Protein AF-A0A7W9WCH4-F1 (afdb_monomer_lite)

Organism: NCBI:txid1411122

pLDDT: mean 73.05, std 15.09, range [36.19, 89.75]

Structure (mmCIF, N/CA/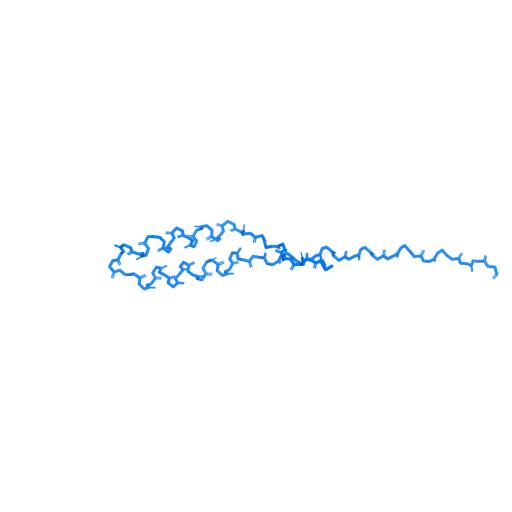C/O backbone):
data_AF-A0A7W9WCH4-F1
#
_entry.id   AF-A0A7W9WCH4-F1
#
loop_
_atom_site.group_PDB
_atom_site.id
_atom_site.type_symbol
_atom_site.label_atom_id
_atom_site.label_alt_id
_atom_site.label_comp_id
_atom_site.label_asym_id
_atom_site.label_entity_id
_atom_site.label_seq_id
_atom_site.pdbx_PDB_ins_code
_atom_site.Cartn_x
_atom_site.Cartn_y
_atom_site.Cartn_z
_atom_site.occupancy
_atom_site.B_iso_or_equiv
_atom_site.auth_seq_id
_atom_site.auth_comp_id
_atom_site.auth_asym_id
_atom_site.auth_atom_id
_atom_site.pdbx_PDB_model_num
ATOM 1 N N . MET A 1 1 ? 3.731 15.093 -29.084 1.00 36.19 1 MET A N 1
ATOM 2 C CA . MET A 1 1 ? 3.788 15.203 -27.609 1.00 36.19 1 MET A CA 1
ATOM 3 C C . MET A 1 1 ? 3.586 13.803 -27.056 1.00 36.19 1 MET A C 1
ATOM 5 O O . MET A 1 1 ? 2.454 13.353 -26.964 1.00 36.19 1 MET A O 1
ATOM 9 N N . ASN A 1 2 ? 4.676 13.070 -26.823 1.00 40.25 2 ASN A N 1
ATOM 10 C CA . ASN A 1 2 ? 4.598 11.675 -26.390 1.00 40.25 2 ASN A CA 1
ATOM 11 C C . ASN A 1 2 ? 4.299 11.662 -24.892 1.00 40.25 2 ASN A C 1
ATOM 13 O O . ASN A 1 2 ? 5.162 11.989 -24.080 1.00 40.25 2 ASN A O 1
ATOM 17 N N . THR A 1 3 ? 3.056 11.350 -24.539 1.00 44.81 3 THR A N 1
ATOM 18 C CA . THR A 1 3 ? 2.590 11.181 -23.163 1.00 44.81 3 THR A CA 1
ATOM 19 C C . THR A 1 3 ? 3.296 9.979 -22.537 1.00 44.81 3 THR A C 1
ATOM 21 O O . THR A 1 3 ? 2.816 8.850 -22.564 1.00 44.81 3 THR A O 1
ATOM 24 N N . LEU A 1 4 ? 4.468 10.243 -21.959 1.00 50.28 4 LEU A N 1
ATOM 25 C CA . LEU A 1 4 ? 5.188 9.397 -21.007 1.00 50.28 4 LEU A CA 1
ATOM 26 C C . LEU A 1 4 ? 4.382 9.293 -19.696 1.00 50.28 4 LEU A C 1
ATOM 28 O O . LEU A 1 4 ? 4.851 9.681 -18.630 1.00 50.28 4 LEU A O 1
ATOM 32 N N . PHE A 1 5 ? 3.148 8.786 -19.749 1.00 51.50 5 PHE A N 1
ATOM 33 C CA . PHE A 1 5 ? 2.511 8.279 -18.538 1.00 51.50 5 PHE A CA 1
ATOM 34 C C . PHE A 1 5 ? 3.161 6.934 -18.227 1.00 51.50 5 PHE A C 1
ATOM 36 O O . PHE A 1 5 ? 2.982 5.940 -18.929 1.00 51.50 5 PHE A O 1
ATOM 43 N N . GLY A 1 6 ? 4.042 6.993 -17.229 1.00 56.91 6 GLY A N 1
ATOM 44 C CA . GLY A 1 6 ? 4.945 5.934 -16.822 1.00 56.91 6 GLY A CA 1
ATOM 45 C C . GLY A 1 6 ? 4.250 4.595 -16.624 1.00 56.91 6 GLY A C 1
ATOM 46 O O . GLY A 1 6 ? 3.153 4.498 -16.076 1.00 56.91 6 GLY A O 1
ATOM 47 N N . ARG A 1 7 ? 4.937 3.542 -17.064 1.00 63.31 7 ARG A N 1
ATOM 48 C CA . ARG A 1 7 ? 4.563 2.152 -16.825 1.00 63.31 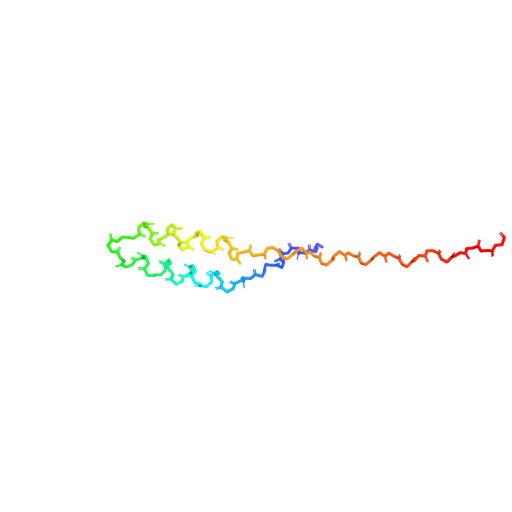7 ARG A CA 1
ATOM 49 C C . ARG A 1 7 ? 4.791 1.850 -15.341 1.00 63.31 7 ARG A C 1
ATOM 51 O O . ARG A 1 7 ? 5.883 1.468 -14.940 1.00 63.31 7 ARG A O 1
ATOM 58 N N . TYR A 1 8 ? 3.797 2.083 -14.495 1.00 68.44 8 TYR A N 1
ATOM 59 C CA . TYR A 1 8 ? 3.838 1.616 -13.110 1.00 68.44 8 TYR A CA 1
ATOM 60 C C . TYR A 1 8 ? 3.348 0.169 -13.073 1.00 68.44 8 TYR A C 1
ATOM 62 O O . TYR A 1 8 ? 2.240 -0.122 -13.522 1.00 68.44 8 TYR A O 1
ATOM 70 N N . GLN A 1 9 ? 4.170 -0.744 -12.557 1.00 71.75 9 GLN A N 1
ATOM 71 C CA . GLN A 1 9 ? 3.721 -2.087 -12.207 1.00 71.75 9 GLN A CA 1
ATOM 72 C C . GLN A 1 9 ? 3.295 -2.079 -10.745 1.00 71.75 9 GLN A C 1
ATOM 74 O O . GLN A 1 9 ? 4.092 -1.785 -9.853 1.00 71.75 9 GLN A O 1
ATOM 79 N N . LEU A 1 10 ? 2.034 -2.425 -10.505 1.00 78.50 10 LEU A N 1
ATOM 80 C CA . LEU A 1 10 ? 1.524 -2.654 -9.161 1.00 78.50 10 LEU A CA 1
ATOM 81 C C . LEU A 1 10 ? 1.927 -4.063 -8.736 1.00 78.50 10 LEU A C 1
ATOM 83 O O . LEU A 1 10 ? 1.411 -5.054 -9.256 1.00 78.50 10 LEU A O 1
ATOM 87 N N . ALA A 1 11 ? 2.874 -4.156 -7.809 1.00 82.81 11 ALA A N 1
ATOM 88 C CA . ALA A 1 11 ? 3.245 -5.431 -7.217 1.00 82.81 11 ALA A CA 1
ATOM 89 C C . ALA A 1 11 ? 2.088 -5.975 -6.351 1.00 82.81 11 ALA A C 1
ATOM 91 O O . ALA A 1 11 ? 1.305 -5.188 -5.819 1.00 82.81 11 ALA A O 1
ATOM 92 N N . PRO A 1 12 ? 1.988 -7.299 -6.129 1.00 83.00 12 PRO A N 1
ATOM 93 C CA . PRO A 1 12 ? 0.934 -7.905 -5.304 1.00 83.00 12 PRO A CA 1
ATOM 94 C C . PRO A 1 12 ? 0.792 -7.275 -3.908 1.00 83.00 12 PRO A C 1
ATOM 96 O O . PRO A 1 12 ? -0.309 -7.154 -3.374 1.00 83.00 12 PRO A O 1
AT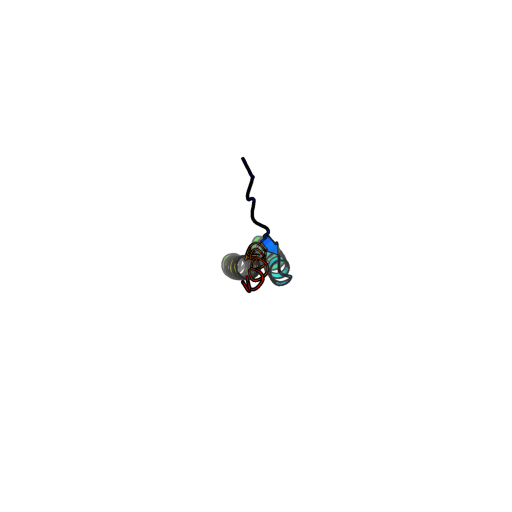OM 99 N N . ILE A 1 13 ? 1.907 -6.800 -3.346 1.00 86.81 13 ILE A N 1
ATOM 100 C CA . ILE A 1 13 ? 1.961 -6.118 -2.048 1.00 86.81 13 ILE A CA 1
ATOM 101 C C . ILE A 1 13 ? 1.172 -4.795 -2.022 1.00 86.81 13 ILE A C 1
ATOM 103 O O . ILE A 1 13 ? 0.671 -4.403 -0.971 1.00 86.81 13 ILE A O 1
ATOM 107 N N . PHE A 1 14 ? 0.975 -4.151 -3.178 1.00 88.50 14 PHE A N 1
ATOM 108 C CA . PHE A 1 14 ? 0.124 -2.969 -3.313 1.00 88.50 14 PHE A CA 1
ATOM 109 C C . PHE A 1 14 ? -1.326 -3.275 -2.919 1.00 88.50 14 PHE A C 1
ATOM 111 O O . PHE A 1 14 ? -1.942 -2.529 -2.159 1.00 88.50 14 PHE A O 1
ATOM 118 N N . TYR A 1 15 ? -1.860 -4.405 -3.392 1.00 87.12 15 TYR A N 1
ATOM 119 C CA . TYR A 1 15 ? -3.232 -4.823 -3.098 1.00 87.12 15 TYR A CA 1
ATOM 120 C C . TYR A 1 15 ? -3.398 -5.223 -1.632 1.00 87.12 15 TYR A C 1
ATOM 122 O O . TYR A 1 15 ? -4.421 -4.909 -1.028 1.00 87.12 15 TYR A O 1
ATOM 130 N N . ALA A 1 16 ? -2.374 -5.839 -1.032 1.00 88.25 16 ALA A N 1
ATOM 131 C CA . ALA A 1 16 ? -2.356 -6.109 0.405 1.00 88.25 16 ALA A CA 1
ATOM 132 C C . ALA A 1 16 ? -2.435 -4.806 1.222 1.00 88.25 16 ALA A C 1
ATOM 134 O O . ALA A 1 16 ? -3.220 -4.721 2.167 1.00 88.25 16 ALA A O 1
ATOM 135 N N . GLY A 1 17 ? -1.701 -3.766 0.806 1.00 89.44 17 GLY A N 1
ATOM 136 C CA . GLY A 1 17 ? -1.804 -2.426 1.385 1.00 89.44 17 GLY A CA 1
ATOM 137 C C . GLY A 1 17 ? -3.198 -1.813 1.239 1.00 89.44 17 GLY A C 1
ATOM 138 O O . GLY A 1 17 ? -3.737 -1.287 2.210 1.00 89.44 17 GLY A O 1
ATOM 139 N N . LEU A 1 18 ? -3.822 -1.957 0.064 1.00 89.62 18 LEU A N 1
ATOM 140 C CA . LEU A 1 18 ? -5.182 -1.476 -0.213 1.00 89.62 18 LEU A CA 1
ATOM 141 C C . LEU A 1 18 ? -6.215 -2.103 0.726 1.00 89.62 18 LEU A C 1
ATOM 143 O O . LEU A 1 18 ? -7.014 -1.393 1.335 1.00 89.62 18 LEU A O 1
ATOM 147 N N . VAL A 1 19 ? -6.161 -3.424 0.895 1.00 89.56 19 VAL A N 1
ATOM 148 C CA . VAL A 1 19 ? -7.035 -4.151 1.824 1.00 89.56 19 VAL A CA 1
ATOM 149 C C . VAL A 1 19 ? -6.815 -3.672 3.261 1.00 89.56 19 VAL A C 1
ATOM 151 O O . VAL A 1 19 ? -7.781 -3.456 3.989 1.00 89.56 19 VAL A O 1
ATOM 154 N N . TRP A 1 20 ? -5.566 -3.426 3.661 1.00 88.50 20 TRP A N 1
ATOM 155 C CA . TRP A 1 20 ? -5.241 -2.923 4.999 1.00 88.50 20 TRP A CA 1
ATOM 156 C C . TRP A 1 20 ? -5.786 -1.511 5.257 1.00 88.50 20 TRP A C 1
ATOM 158 O O . TRP A 1 20 ? -6.294 -1.244 6.346 1.00 88.50 20 TRP A O 1
ATOM 168 N N . VAL A 1 21 ? -5.746 -0.625 4.253 1.00 88.31 21 VAL A N 1
ATOM 169 C CA . VAL A 1 21 ? -6.373 0.709 4.309 1.00 88.31 21 VAL A CA 1
ATOM 170 C C . VAL A 1 21 ? -7.891 0.591 4.452 1.00 88.31 21 VAL A C 1
ATOM 172 O O . VAL A 1 21 ? -8.475 1.256 5.311 1.00 88.31 21 VAL A O 1
ATOM 175 N N . LEU A 1 22 ? -8.526 -0.280 3.659 1.00 86.81 22 LEU A N 1
ATOM 176 C CA . LEU A 1 22 ? -9.971 -0.521 3.719 1.00 86.81 22 LEU A CA 1
ATOM 177 C C . LEU A 1 22 ? -10.408 -1.061 5.083 1.00 86.81 22 LEU A C 1
ATOM 179 O O . LEU A 1 22 ? -11.388 -0.579 5.638 1.00 86.81 22 LEU A O 1
ATOM 183 N N . ILE A 1 23 ? -9.661 -2.004 5.662 1.00 85.38 23 ILE A N 1
ATOM 184 C CA . ILE A 1 23 ? -9.913 -2.514 7.020 1.00 85.38 23 ILE A CA 1
ATOM 185 C C . ILE A 1 23 ? -9.678 -1.410 8.058 1.00 85.38 23 ILE A C 1
ATOM 187 O O . ILE A 1 23 ? -10.443 -1.268 9.015 1.00 85.38 23 ILE A O 1
ATOM 191 N N . GLY A 1 24 ? -8.632 -0.606 7.856 1.00 83.81 24 GLY A N 1
ATOM 192 C CA . GLY A 1 24 ? -8.273 0.497 8.733 1.00 83.81 24 GLY A CA 1
ATOM 193 C C . GLY A 1 24 ? -9.388 1.517 8.889 1.00 83.81 24 GLY A C 1
ATOM 194 O O . GLY A 1 24 ? -9.617 1.950 10.009 1.00 83.81 24 GLY A O 1
ATOM 195 N N . LEU A 1 25 ? -10.137 1.826 7.827 1.00 81.62 25 LEU A N 1
ATOM 196 C CA . LEU A 1 25 ? -11.245 2.792 7.836 1.00 81.62 25 LEU A CA 1
ATOM 197 C C . LEU A 1 25 ? -12.384 2.457 8.817 1.00 81.62 25 LEU A C 1
ATOM 199 O O . LEU A 1 25 ? -13.073 3.372 9.259 1.00 81.62 25 LEU A O 1
ATOM 203 N N . PHE A 1 26 ? -12.559 1.188 9.198 1.00 81.88 26 PHE A N 1
ATOM 204 C CA . PHE A 1 26 ? -13.640 0.742 10.091 1.00 81.88 26 PHE A CA 1
ATOM 205 C C . PHE A 1 26 ? -13.154 0.317 11.489 1.00 81.88 26 PHE A C 1
ATOM 207 O O . PHE A 1 26 ? -13.952 -0.080 12.338 1.00 81.88 26 PHE A O 1
ATOM 214 N N . GLY A 1 27 ? -11.844 0.372 11.752 1.00 68.56 27 GLY A N 1
ATOM 215 C CA . GLY A 1 27 ? -11.240 -0.162 12.972 1.00 68.56 27 GLY A CA 1
ATOM 216 C C . GLY A 1 27 ? -10.988 0.879 14.068 1.00 68.56 27 GLY A C 1
ATOM 217 O O . GLY A 1 27 ? -10.534 1.987 13.811 1.00 68.56 27 GLY A O 1
ATOM 218 N N . LYS A 1 28 ? -11.123 0.469 15.338 1.00 74.69 28 LYS A N 1
ATOM 219 C CA . LYS A 1 28 ? -10.761 1.271 16.532 1.00 74.69 28 LYS A CA 1
ATOM 220 C C . LYS A 1 28 ? -9.273 1.687 16.572 1.00 74.69 28 LYS A C 1
ATOM 222 O O . LYS A 1 28 ? -8.909 2.600 17.301 1.00 74.69 28 LYS A O 1
ATOM 227 N N . ARG A 1 29 ? -8.411 1.013 15.792 1.00 76.31 29 ARG A N 1
ATOM 228 C CA . ARG A 1 29 ? -6.983 1.342 15.573 1.00 76.31 29 ARG A CA 1
ATOM 229 C C . ARG A 1 29 ? -6.738 1.920 14.173 1.00 76.31 29 ARG A C 1
ATOM 231 O O . ARG A 1 29 ? -5.754 1.573 13.523 1.00 76.31 29 ARG A O 1
ATOM 238 N N . GLN A 1 30 ? -7.652 2.771 13.714 1.00 79.00 30 GLN A N 1
ATOM 239 C CA . GLN A 1 30 ? -7.716 3.321 12.358 1.00 79.00 30 GLN A CA 1
ATOM 240 C C . GLN A 1 30 ? -6.347 3.771 11.828 1.00 79.00 30 GLN A C 1
A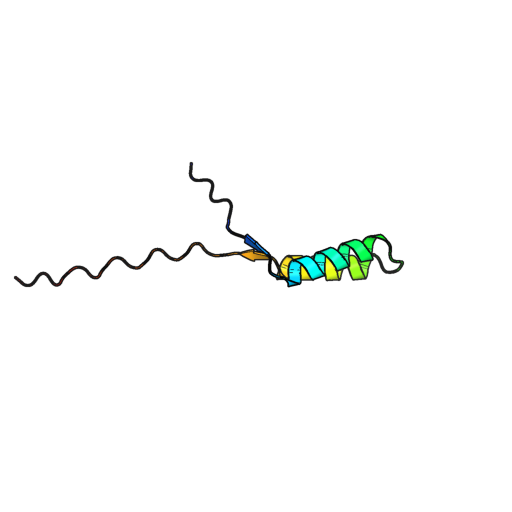TOM 242 O O . GLN A 1 30 ? -5.904 3.346 10.762 1.00 79.00 30 GLN A O 1
ATOM 247 N N . THR A 1 31 ? -5.631 4.563 12.628 1.00 81.19 31 THR A N 1
ATOM 248 C CA . THR A 1 31 ? -4.356 5.185 12.260 1.00 81.19 31 THR A CA 1
ATOM 249 C C . THR A 1 31 ? -3.257 4.168 11.966 1.00 81.19 31 THR A C 1
ATOM 251 O O . THR A 1 31 ? -2.528 4.321 10.992 1.00 81.19 31 THR A O 1
ATOM 254 N N . THR A 1 32 ? -3.139 3.099 12.759 1.00 85.50 32 THR A N 1
ATOM 255 C CA . THR A 1 32 ? -2.085 2.089 12.562 1.00 85.50 32 THR A CA 1
ATOM 256 C C . THR A 1 32 ? -2.291 1.323 11.260 1.00 85.50 32 THR A C 1
ATOM 258 O O . THR A 1 32 ? -1.341 1.131 10.508 1.00 85.50 32 THR A O 1
ATOM 261 N N . PHE A 1 33 ? -3.531 0.920 10.971 1.00 86.75 33 PHE A N 1
ATOM 262 C CA . PHE A 1 33 ? -3.865 0.197 9.743 1.00 86.75 33 PHE A CA 1
ATOM 263 C C . PHE A 1 33 ? -3.744 1.090 8.501 1.00 86.75 33 PHE A C 1
ATOM 265 O O . PHE A 1 33 ? -3.232 0.638 7.479 1.00 86.75 33 PHE A O 1
ATOM 272 N N . LEU A 1 34 ? -4.123 2.368 8.608 1.00 86.69 34 LEU A N 1
ATOM 273 C CA . LEU A 1 34 ? -3.919 3.360 7.551 1.00 86.69 34 LEU A CA 1
ATOM 274 C C . LEU A 1 34 ? -2.436 3.552 7.226 1.00 86.69 34 LEU A C 1
ATOM 276 O O . LEU A 1 34 ? -2.063 3.472 6.060 1.00 86.69 34 LEU A O 1
ATOM 280 N N . ILE A 1 35 ? -1.591 3.752 8.243 1.00 89.00 35 ILE A N 1
ATOM 281 C CA . ILE A 1 35 ? -0.146 3.954 8.057 1.00 89.00 35 ILE A CA 1
ATOM 282 C C . ILE A 1 35 ? 0.500 2.714 7.429 1.00 89.00 35 ILE A C 1
ATOM 284 O O . ILE A 1 35 ? 1.248 2.840 6.460 1.00 89.00 35 ILE A O 1
ATOM 288 N N . LEU A 1 36 ? 0.189 1.516 7.938 1.00 88.88 36 LEU A N 1
ATOM 289 C CA . LEU A 1 36 ? 0.727 0.267 7.390 1.00 88.88 36 LEU A CA 1
ATOM 290 C C . LEU A 1 36 ? 0.276 0.043 5.941 1.00 88.88 36 LEU A C 1
ATOM 292 O O . LEU A 1 36 ? 1.085 -0.312 5.087 1.00 88.88 36 LEU A O 1
ATOM 296 N N . GLY A 1 37 ? -1.005 0.277 5.655 1.00 89.38 37 GLY A N 1
ATOM 297 C CA . 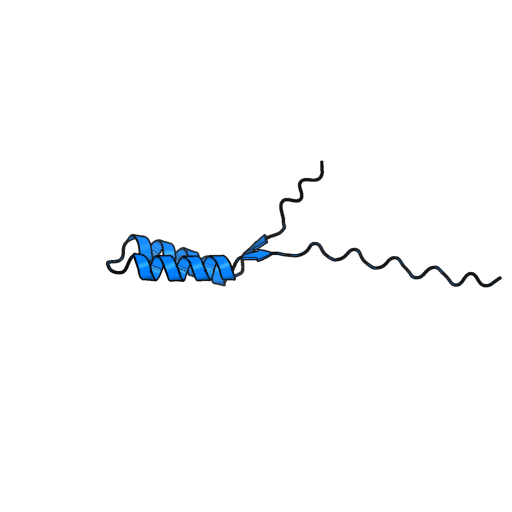GLY A 1 37 ? -1.563 0.116 4.318 1.00 89.38 37 GLY A CA 1
ATOM 298 C C . GLY A 1 37 ? -0.966 1.093 3.303 1.00 89.38 37 GLY A C 1
ATOM 299 O O . GLY A 1 37 ? -0.628 0.685 2.190 1.00 89.38 37 GLY A O 1
ATOM 300 N N . LEU A 1 38 ? -0.743 2.350 3.706 1.00 89.75 38 LEU A N 1
ATOM 301 C CA . LEU A 1 38 ? -0.064 3.349 2.875 1.00 89.75 38 LEU A CA 1
ATOM 302 C C . LEU A 1 38 ? 1.386 2.951 2.576 1.00 89.75 38 LEU A C 1
ATOM 304 O O . LEU A 1 38 ? 1.835 3.075 1.438 1.00 89.75 38 LEU A O 1
ATOM 308 N N . LEU A 1 39 ? 2.108 2.447 3.583 1.00 89.62 39 LEU A N 1
ATOM 309 C CA . LEU A 1 39 ? 3.478 1.952 3.428 1.00 89.62 39 LEU A CA 1
ATOM 310 C C . LEU A 1 39 ? 3.544 0.801 2.423 1.00 89.62 39 LEU A C 1
ATOM 312 O O . LEU A 1 39 ? 4.372 0.832 1.514 1.00 89.62 39 LEU A O 1
ATOM 316 N N . PHE A 1 40 ? 2.645 -0.178 2.533 1.00 88.44 40 PHE A N 1
ATOM 317 C CA . PHE A 1 40 ? 2.584 -1.299 1.594 1.00 88.44 40 PHE A CA 1
ATOM 318 C C . PHE A 1 40 ? 2.210 -0.867 0.173 1.00 88.44 40 PHE A C 1
ATOM 320 O O . PHE A 1 40 ? 2.789 -1.376 -0.787 1.00 88.44 40 PHE A O 1
ATOM 327 N N . MET A 1 41 ? 1.304 0.103 0.016 1.00 88.88 41 MET A N 1
ATOM 328 C CA . MET A 1 41 ? 1.009 0.698 -1.290 1.00 88.88 41 MET A CA 1
ATOM 329 C C . MET A 1 41 ? 2.228 1.399 -1.892 1.00 88.88 41 MET A C 1
ATOM 331 O O . MET A 1 41 ? 2.542 1.184 -3.060 1.00 88.88 41 MET A O 1
ATOM 335 N N . ALA A 1 42 ? 2.942 2.203 -1.104 1.00 86.00 42 ALA A N 1
ATOM 336 C CA . ALA A 1 42 ? 4.143 2.890 -1.569 1.00 86.00 42 ALA A CA 1
ATOM 337 C C . ALA A 1 42 ? 5.235 1.892 -1.987 1.00 86.00 42 ALA A C 1
ATOM 339 O O . ALA A 1 42 ? 5.837 2.045 -3.047 1.00 86.00 42 ALA A O 1
ATOM 340 N N . MET A 1 43 ? 5.436 0.826 -1.206 1.00 85.12 43 MET A N 1
ATOM 341 C CA . MET A 1 43 ? 6.378 -0.250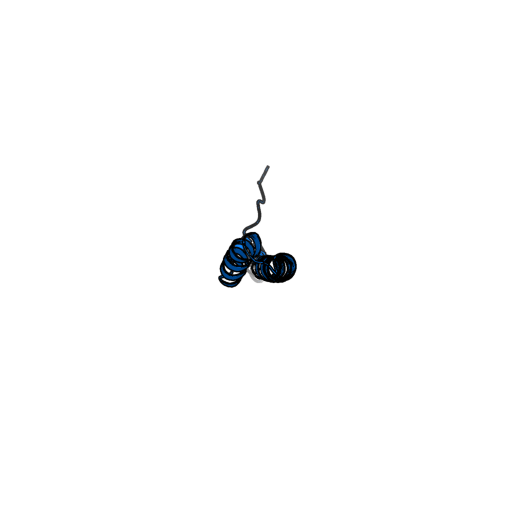 -1.532 1.00 85.12 43 MET A CA 1
ATOM 342 C C . MET A 1 43 ? 5.959 -1.050 -2.771 1.00 85.12 43 MET A C 1
ATOM 344 O O . MET A 1 43 ? 6.804 -1.520 -3.530 1.00 85.12 43 MET A O 1
ATOM 348 N N . GLY A 1 44 ? 4.652 -1.220 -2.975 1.00 82.88 44 GLY A N 1
ATOM 349 C CA . GLY A 1 44 ? 4.097 -1.945 -4.112 1.00 82.88 44 GLY A CA 1
ATOM 350 C C . GLY A 1 44 ? 4.096 -1.164 -5.422 1.00 82.88 44 GLY A C 1
ATOM 351 O O . GLY A 1 44 ? 3.841 -1.753 -6.474 1.00 82.88 44 GLY A O 1
ATOM 352 N N . LEU A 1 45 ? 4.400 0.134 -5.382 1.00 83.12 45 LEU A N 1
ATOM 353 C CA . LEU A 1 45 ? 4.511 0.979 -6.561 1.00 83.12 45 LEU A CA 1
ATOM 354 C C . LEU A 1 45 ? 5.892 0.790 -7.207 1.00 83.12 45 LEU A C 1
ATOM 356 O O . LEU A 1 45 ? 6.840 1.530 -6.945 1.00 83.12 45 LEU A O 1
ATOM 360 N N . LYS A 1 46 ? 6.027 -0.213 -8.079 1.00 70.25 46 LYS A N 1
ATOM 361 C CA . LYS A 1 46 ? 7.270 -0.417 -8.826 1.00 70.25 46 LYS A CA 1
ATOM 362 C C . LYS A 1 46 ? 7.242 0.430 -10.095 1.00 70.25 46 LYS A C 1
ATOM 364 O O . LYS A 1 46 ? 6.458 0.183 -11.015 1.00 70.25 46 LYS A O 1
ATOM 369 N N . ARG A 1 47 ? 8.107 1.444 -10.161 1.00 64.69 47 ARG A N 1
ATOM 370 C CA . ARG A 1 47 ? 8.348 2.199 -11.397 1.00 64.69 47 ARG A CA 1
ATOM 371 C C . ARG A 1 47 ? 9.066 1.270 -12.376 1.00 64.69 47 ARG A C 1
ATOM 373 O O . ARG A 1 47 ? 10.180 0.839 -12.096 1.00 64.69 47 ARG A O 1
ATOM 380 N N . VAL A 1 48 ? 8.426 0.927 -13.492 1.00 60.47 48 VAL A N 1
ATOM 381 C CA . VAL A 1 48 ? 9.102 0.207 -14.574 1.00 60.47 48 VAL A CA 1
ATOM 382 C C . VAL A 1 48 ? 9.869 1.259 -15.363 1.00 60.47 48 VAL A C 1
ATOM 384 O O . VAL A 1 48 ? 9.267 2.153 -15.966 1.00 60.47 48 VAL A O 1
ATOM 387 N N . GLU A 1 49 ? 11.197 1.204 -15.299 1.00 57.41 49 GLU A N 1
ATOM 388 C CA . GLU A 1 49 ? 12.034 1.992 -16.198 1.00 57.41 49 GLU A CA 1
ATOM 389 C C . GLU A 1 49 ? 11.717 1.578 -17.642 1.00 57.41 49 GLU A C 1
ATOM 391 O O . GLU A 1 49 ? 11.463 0.395 -17.900 1.00 57.41 49 GLU A O 1
ATOM 396 N N . PRO A 1 50 ? 11.646 2.530 -18.591 1.00 57.81 50 PRO A N 1
ATOM 397 C CA . PRO A 1 50 ? 11.523 2.164 -19.993 1.00 57.81 50 PRO A CA 1
ATOM 398 C C . PRO A 1 50 ? 12.659 1.185 -20.322 1.00 57.81 50 PRO A C 1
ATOM 400 O O . PRO A 1 50 ? 13.770 1.398 -19.831 1.00 57.81 50 PRO A O 1
ATOM 403 N N . PRO A 1 51 ? 12.401 0.105 -21.088 1.00 55.53 51 PRO A N 1
ATOM 404 C CA . PRO A 1 51 ? 13.477 -0.784 -21.503 1.00 55.53 51 PRO A CA 1
ATOM 405 C C . PRO A 1 51 ? 14.575 0.089 -22.106 1.00 55.53 51 PRO A C 1
ATOM 407 O O . PRO A 1 51 ? 14.285 0.913 -22.979 1.00 55.53 51 PRO A O 1
ATOM 410 N N . SER A 1 52 ? 15.789 -0.016 -21.554 1.00 53.41 52 SER A N 1
ATOM 411 C CA . SER A 1 52 ? 16.947 0.710 -22.068 1.00 53.41 52 SER A CA 1
ATOM 412 C C . SER A 1 52 ? 16.985 0.482 -23.578 1.00 53.41 52 SER A C 1
ATOM 414 O O . SER A 1 52 ? 16.873 -0.680 -23.981 1.00 53.41 52 SER A O 1
ATOM 416 N N . PRO A 1 53 ? 17.074 1.537 -24.410 1.00 60.38 53 PRO A N 1
ATOM 417 C CA . PRO A 1 53 ? 17.209 1.347 -25.847 1.00 60.38 53 PRO A CA 1
ATOM 418 C C . PRO A 1 53 ? 18.375 0.383 -26.079 1.00 60.38 53 PRO A C 1
ATOM 420 O O . PRO A 1 53 ? 19.440 0.561 -25.480 1.00 60.38 53 PRO A O 1
ATOM 423 N N . GLU A 1 54 ? 18.130 -0.685 -26.846 1.00 60.12 54 GLU A N 1
ATOM 424 C CA . GLU A 1 54 ? 19.162 -1.663 -27.189 1.00 60.12 54 GLU A CA 1
ATOM 425 C C . GLU A 1 54 ? 20.393 -0.912 -27.711 1.00 60.12 54 GLU A C 1
ATOM 427 O O . GLU A 1 54 ? 20.239 0.031 -28.500 1.00 60.12 54 GLU A O 1
ATOM 432 N N . PRO A 1 55 ? 21.606 -1.267 -27.249 1.00 60.47 55 PRO A N 1
ATOM 433 C CA . PRO A 1 55 ? 22.811 -0.652 -27.771 1.00 60.47 55 PRO A CA 1
ATOM 434 C C . PRO A 1 55 ? 22.819 -0.823 -29.298 1.00 60.47 55 PRO A C 1
ATOM 436 O O . PRO A 1 55 ? 22.517 -1.918 -29.783 1.00 60.47 55 PRO A O 1
ATOM 439 N N . PRO A 1 56 ? 23.113 0.245 -30.064 1.00 63.78 56 PRO A N 1
ATOM 440 C CA . PRO A 1 56 ? 23.163 0.151 -31.515 1.00 63.78 56 PRO A CA 1
ATOM 441 C C . PRO A 1 56 ? 24.144 -0.963 -31.910 1.00 63.78 56 PRO A C 1
ATOM 443 O O . PRO A 1 56 ? 25.165 -1.131 -31.231 1.00 63.78 56 PRO A O 1
ATOM 446 N N . PRO A 1 57 ? 23.847 -1.740 -32.969 1.00 68.06 57 PRO A N 1
ATOM 447 C CA . PRO A 1 57 ? 24.734 -2.806 -33.412 1.00 68.06 57 PRO A CA 1
ATOM 448 C C . PRO A 1 57 ? 26.144 -2.235 -33.615 1.00 68.06 57 PRO A C 1
ATOM 450 O O . PRO A 1 57 ? 26.269 -1.114 -34.121 1.00 68.06 57 PRO A O 1
ATOM 453 N N . PRO A 1 58 ? 27.199 -2.957 -33.186 1.00 64.88 58 PRO A N 1
ATOM 454 C CA . PRO A 1 58 ? 28.563 -2.464 -33.285 1.00 64.88 58 PRO A CA 1
ATOM 455 C C . PRO A 1 58 ? 28.828 -2.092 -34.739 1.00 64.88 58 PRO A C 1
ATOM 457 O O . PRO A 1 58 ? 28.566 -2.895 -35.638 1.00 64.88 58 PRO A O 1
ATOM 460 N N . ALA A 1 59 ? 29.286 -0.855 -34.957 1.00 61.97 59 ALA A N 1
ATOM 461 C CA . ALA A 1 59 ? 29.680 -0.378 -36.271 1.00 61.97 59 ALA A CA 1
ATOM 462 C C . ALA A 1 59 ? 30.606 -1.431 -36.877 1.00 61.97 59 ALA A C 1
ATOM 464 O O . ALA A 1 59 ? 31.654 -1.745 -36.307 1.00 61.97 59 ALA A O 1
ATOM 465 N N . ALA A 1 60 ? 30.142 -2.038 -37.970 1.00 58.28 60 ALA A N 1
ATOM 466 C CA . ALA A 1 60 ? 30.895 -3.026 -38.703 1.00 58.28 60 ALA A CA 1
ATOM 467 C C . ALA A 1 60 ? 32.297 -2.464 -38.928 1.00 58.28 60 ALA A C 1
ATOM 469 O O . ALA A 1 60 ? 32.452 -1.342 -39.408 1.00 58.28 60 ALA A O 1
ATOM 470 N N . SER A 1 61 ? 33.284 -3.247 -38.497 1.00 57.22 61 SER A N 1
ATOM 471 C CA . SER A 1 61 ? 34.695 -3.085 -38.801 1.00 57.22 61 SER A CA 1
ATOM 472 C C . SER A 1 61 ? 34.842 -2.648 -40.257 1.00 57.22 61 SER A C 1
ATOM 474 O O . SER A 1 61 ? 34.739 -3.479 -41.157 1.00 57.22 61 SER A O 1
ATOM 476 N N . SER A 1 62 ? 35.055 -1.349 -40.482 1.00 53.84 62 SER A N 1
ATOM 477 C CA . SER A 1 62 ? 35.465 -0.821 -41.779 1.00 53.84 62 SER A CA 1
ATOM 478 C C . SER A 1 62 ? 36.925 -1.216 -41.928 1.00 53.84 62 SER A C 1
ATOM 480 O O . SER A 1 62 ? 37.829 -0.490 -41.526 1.00 53.84 62 SER A O 1
ATOM 482 N N . GLY A 1 63 ? 37.134 -2.455 -42.366 1.00 57.94 63 GLY A N 1
ATOM 483 C CA . GLY A 1 63 ? 38.378 -2.835 -42.995 1.00 57.94 63 GLY A CA 1
ATOM 484 C C . GLY A 1 63 ? 38.378 -2.207 -44.374 1.00 57.94 63 GLY A C 1
ATOM 485 O O . GLY A 1 63 ? 37.566 -2.613 -45.196 1.00 57.94 63 GLY A O 1
ATOM 486 N N . GLU A 1 64 ? 39.233 -1.209 -44.561 1.00 45.38 64 GLU A N 1
ATOM 487 C CA . GLU A 1 64 ? 39.944 -0.871 -45.800 1.00 45.38 64 GLU A CA 1
ATOM 488 C C . GLU A 1 64 ? 41.090 0.093 -45.467 1.00 45.38 64 GLU A C 1
ATOM 490 O O . GLU A 1 64 ? 40.863 1.038 -44.674 1.00 45.38 64 GLU A O 1
#

Radius of gyration: 21.61 Å; chains: 1; bounding box: 54×23×62 Å

Foldseek 3Di:
DDPCPFDWQQAPLLVVLVVLQVVLVPDPNNVVSPVSSVVSNVVRGDGDDDPDPPDPDPDPPPDD

Sequence (64 aa):
MNTLFGRYQLAPIFYAGLVWVLIGLFGKRQTTFLILGLLFMAMGLKRVEPPSPEPPPPAASSGE

Secondary structure (DSSP, 8-state):
-------EEE-HHHHHHHHHHHHHTTSTTHHHHHHHHHHHHHHHEEE-PPPPPPPPPP------